Protein 2VC8 (pdb70)

Radius of gyration: 11.39 Å; Cα contacts (8 Å, |Δi|>4): 191; chains: 1; bounding box: 28×19×25 Å

Structure (mmCIF, N/CA/C/O backbone):
data_2VC8
#
_entry.id   2VC8
#
_cell.length_a   37.300
_cell.length_b   37.300
_cell.length_c   79.209
_cell.angle_alpha   90.00
_cell.angle_beta   90.00
_cell.angle_gamma   120.00
#
_symmetry.space_group_name_H-M   'P 32 2 1'
#
loop_
_entity.id
_entity.type
_entity.pdbx_description
1 polymer 'ENHANCER OF MRNA-DECAPPING PROTEIN 3'
2 water water
#
loop_
_atom_site.group_PDB
_atom_site.id
_atom_site.type_symbol
_atom_site.label_atom_id
_atom_site.label_alt_id
_atom_site.label_comp_id
_atom_site.label_asym_id
_atom_site.label_entity_id
_atom_site.label_seq_id
_atom_site.pdbx_PDB_ins_code
_atom_site.Cartn_x
_atom_site.Cartn_y
_atom_site.Cartn_z
_atom_site.occupancy
_atom_site.B_iso_or_equiv
_atom_site.auth_seq_id
_atom_site.auth_comp_id
_atom_site.auth_asym_id
_atom_site.auth_atom_id
_atom_site.pdbx_PDB_model_num
ATOM 1 N N . THR A 1 5 ? 38.917 10.704 -0.096 1.00 52.46 3 THR A N 1
ATOM 2 C CA . THR A 1 5 ? 38.333 10.131 1.143 1.00 46.88 3 THR A CA 1
ATOM 3 C C . THR A 1 5 ? 38.274 11.170 2.262 1.00 48.77 3 THR A C 1
ATOM 4 O O . THR A 1 5 ? 37.943 10.842 3.412 1.00 43.16 3 THR A O 1
ATOM 8 N N . ASP A 1 6 ? 38.586 12.416 1.903 1.00 44.78 4 ASP A N 1
ATOM 9 C CA . ASP A 1 6 ? 38.587 13.526 2.837 1.00 46.42 4 ASP A CA 1
ATOM 10 C C . ASP A 1 6 ? 37.217 13.780 3.485 1.00 37.69 4 ASP A C 1
ATOM 11 O O . ASP A 1 6 ? 37.188 14.272 4.606 1.00 36.91 4 ASP A O 1
ATOM 16 N N . TRP A 1 7 ? 36.111 13.418 2.824 1.00 28.79 5 TRP A N 1
ATOM 17 C CA . TRP A 1 7 ? 34.741 13.645 3.414 1.00 26.22 5 TRP A CA 1
ATOM 18 C C . TRP A 1 7 ? 34.482 12.821 4.716 1.00 21.23 5 TRP A C 1
ATOM 19 O O . TRP A 1 7 ? 33.557 13.138 5.529 1.00 21.83 5 TRP A O 1
ATOM 30 N N . LEU A 1 8 ? 35.268 11.771 4.953 1.00 24.55 6 LEU A N 1
ATOM 31 C CA . LEU A 1 8 ? 35.020 10.842 6.064 1.00 21.27 6 LEU A CA 1
ATOM 32 C C . LEU A 1 8 ? 34.890 11.552 7.389 1.00 19.10 6 LEU A C 1
ATOM 33 O O . LEU A 1 8 ? 35.751 12.351 7.733 1.00 23.76 6 LEU A O 1
ATOM 38 N N . GLY A 1 9 ? 33.795 11.307 8.105 1.00 18.53 7 GLY A N 1
ATOM 39 C CA . GLY A 1 9 ? 33.590 11.905 9.427 1.00 17.17 7 GLY A CA 1
ATOM 40 C C . GLY A 1 9 ? 32.885 13.271 9.422 1.00 17.84 7 GLY A C 1
ATOM 41 O O . GLY A 1 9 ? 32.525 13.811 10.474 1.00 18.22 7 GLY A O 1
ATOM 42 N N . SER A 1 10 ? 32.779 13.879 8.259 1.00 16.36 8 SER A N 1
ATOM 43 C CA A SER A 1 10 ? 31.986 15.097 8.161 0.50 15.68 8 SER A CA 1
ATOM 44 C CA B SER A 1 10 ? 31.964 15.083 8.051 0.50 14.44 8 SER A CA 1
ATOM 45 C C . SER A 1 10 ? 30.515 14.804 8.375 1.00 12.98 8 SER A C 1
ATOM 46 O O . SER A 1 10 ? 30.074 13.634 8.352 1.00 16.06 8 SER A O 1
ATOM 51 N N . ILE A 1 11 ? 29.755 15.847 8.625 1.00 13.31 9 ILE A N 1
ATOM 52 C CA A ILE A 1 11 ? 28.311 15.732 8.508 0.50 14.07 9 ILE A CA 1
ATOM 53 C CA B ILE A 1 11 ? 28.319 15.808 8.545 0.50 14.91 9 ILE A CA 1
ATOM 54 C C . ILE A 1 11 ? 27.905 16.540 7.278 1.00 13.69 9 ILE A C 1
ATOM 55 O O . ILE A 1 11 ? 28.336 17.655 7.106 1.00 13.40 9 ILE A O 1
ATOM 64 N N . VAL A 1 12 ? 27.117 15.912 6.427 1.00 12.89 10 VAL A N 1
ATOM 65 C CA . VAL A 1 12 ? 26.810 16.476 5.101 1.00 12.44 10 VAL A CA 1
ATOM 66 C C . VAL A 1 12 ? 25.324 16.415 4.797 1.00 12.18 10 VAL A C 1
ATOM 67 O O . VAL A 1 12 ? 24.590 15.639 5.383 1.00 13.81 10 VAL A O 1
ATOM 71 N N . SER A 1 13 ? 24.919 17.222 3.839 1.00 13.13 11 SER A N 1
ATOM 72 C CA . SER A 1 13 ? 23.630 17.139 3.211 1.00 13.40 11 SER A CA 1
ATOM 73 C C . SER A 1 13 ? 23.925 16.793 1.745 1.00 11.22 11 SER A C 1
ATOM 74 O O . SER A 1 13 ? 24.686 17.498 1.121 1.00 18.57 11 SER A O 1
ATOM 77 N N A ILE A 1 14 ? 23.417 15.668 1.206 0.50 15.99 12 ILE A N 1
ATOM 78 N N B ILE A 1 14 ? 23.198 15.780 1.289 0.50 16.93 12 ILE A N 1
ATOM 79 C CA A ILE A 1 14 ? 23.657 15.156 -0.174 0.50 12.01 12 ILE A CA 1
ATOM 80 C CA B ILE A 1 14 ? 23.371 15.209 -0.051 0.50 18.49 12 ILE A CA 1
ATOM 81 C C A ILE A 1 14 ? 22.294 15.260 -0.935 0.50 13.29 12 ILE A C 1
ATOM 82 C C B ILE A 1 14 ? 22.098 15.462 -0.830 0.50 12.14 12 ILE A C 1
ATOM 83 O O A ILE A 1 14 ? 21.353 14.576 -0.534 0.50 11.89 12 ILE A O 1
ATOM 84 O O B ILE A 1 14 ? 21.036 15.105 -0.366 0.50 13.41 12 ILE A O 1
ATOM 93 N N . ASN A 1 15 ? 22.187 16.108 -1.989 1.00 15.34 13 ASN A N 1
ATOM 94 C CA . ASN A 1 15 ? 21.023 16.216 -2.841 1.00 16.45 13 ASN A CA 1
ATOM 95 C C . ASN A 1 15 ? 21.220 15.259 -3.988 1.00 14.74 13 ASN A C 1
ATOM 96 O O . ASN A 1 15 ? 22.198 15.360 -4.685 1.00 16.07 13 ASN A O 1
ATOM 101 N N . CYS A 1 16 ? 20.296 14.338 -4.169 1.00 16.45 14 CYS A N 1
ATOM 102 C CA A CYS A 1 16 ? 20.423 13.359 -5.232 0.50 20.35 14 CYS A CA 1
ATOM 103 C CA B CYS A 1 16 ? 20.393 13.331 -5.205 0.50 20.67 14 CYS A CA 1
ATOM 104 C C . CYS A 1 16 ? 19.499 13.663 -6.397 1.00 22.30 14 CYS A C 1
ATOM 105 O O . CYS A 1 16 ? 19.331 12.828 -7.321 1.00 27.69 14 CYS A O 1
ATOM 110 N N . GLY A 1 17 ? 18.965 14.865 -6.421 1.00 22.60 15 GLY A N 1
ATOM 111 C CA . GLY A 1 17 ? 18.145 15.296 -7.576 1.00 24.77 15 GLY A CA 1
ATOM 112 C C . GLY A 1 17 ? 16.671 15.115 -7.302 1.00 24.32 15 GLY A C 1
ATOM 113 O O . GLY A 1 17 ? 16.275 14.619 -6.247 1.00 24.73 15 GLY A O 1
ATOM 114 N N . ASP A 1 18 ? 15.859 15.438 -8.307 1.00 24.89 16 ASP A N 1
ATOM 115 C CA . ASP A 1 18 ? 14.425 15.535 -8.115 1.00 29.07 16 ASP A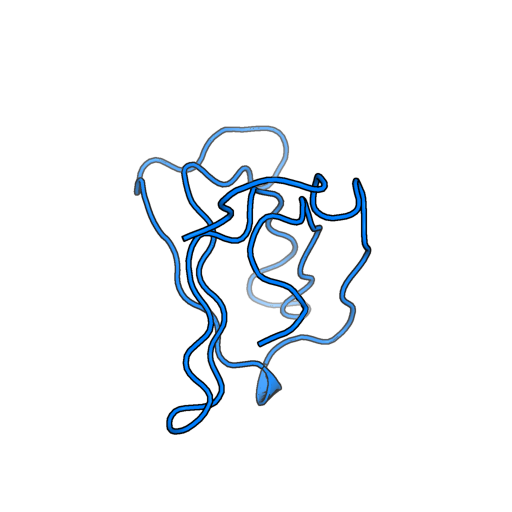 CA 1
ATOM 116 C C . ASP A 1 18 ? 13.804 14.276 -7.613 1.00 24.98 16 ASP A C 1
ATOM 117 O O . ASP A 1 18 ? 12.837 14.347 -6.892 1.00 30.39 16 ASP A O 1
ATOM 122 N N . SER A 1 19 ? 14.294 13.128 -8.084 1.00 24.15 17 SER A N 1
ATOM 123 C CA A SER A 1 19 ? 13.610 11.862 -7.788 0.50 25.11 17 SER A CA 1
ATOM 124 C CA B SER A 1 19 ? 13.666 11.823 -7.822 0.50 24.54 17 SER A CA 1
ATOM 125 C C . SER A 1 19 ? 13.814 11.296 -6.380 1.00 31.06 17 SER A C 1
ATOM 126 O O . SER A 1 19 ? 12.908 10.683 -5.824 1.00 42.96 17 SER A O 1
ATOM 131 N N . LEU A 1 20 ? 14.968 11.524 -5.764 1.00 22.72 18 LEU A N 1
ATOM 132 C CA . LEU A 1 20 ? 15.233 11.035 -4.392 1.00 22.31 18 LEU A CA 1
ATOM 133 C C . LEU A 1 20 ? 15.361 12.108 -3.328 1.00 22.72 18 LEU A C 1
ATOM 134 O O . LEU A 1 20 ? 15.208 11.816 -2.111 1.00 22.47 18 LEU A O 1
ATOM 139 N N . GLY A 1 21 ? 15.695 13.318 -3.725 1.00 20.58 19 GLY A N 1
ATOM 140 C CA . GLY A 1 21 ? 15.778 14.410 -2.756 1.00 19.08 19 GLY A CA 1
ATOM 141 C C . GLY A 1 21 ? 17.051 14.366 -1.900 1.00 17.85 19 GLY A C 1
ATOM 142 O O . GLY A 1 21 ? 18.118 13.949 -2.357 1.00 18.16 19 GLY A O 1
ATOM 143 N N . VAL A 1 22 ? 16.922 14.882 -0.668 1.00 17.17 20 VAL A N 1
ATOM 144 C CA . VAL A 1 22 ? 18.054 15.311 0.106 1.00 15.83 20 VAL A CA 1
ATOM 145 C C . VAL A 1 22 ? 18.175 14.409 1.327 1.00 14.66 20 VAL A C 1
ATOM 146 O O . VAL A 1 22 ? 17.155 14.076 1.999 1.00 16.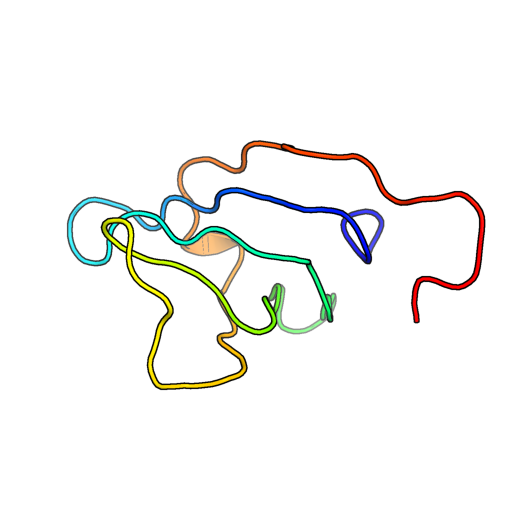67 20 VAL A O 1
ATOM 150 N N . TYR A 1 23 ? 19.394 13.975 1.624 1.00 13.57 21 TYR A N 1
ATOM 151 C CA . TYR A 1 23 ? 19.724 13.140 2.788 1.00 12.84 21 TYR A CA 1
ATOM 152 C C . TYR A 1 23 ? 20.782 13.841 3.594 1.00 14.65 21 TYR A C 1
ATOM 153 O O . TYR A 1 23 ? 21.741 14.372 2.998 1.00 15.78 21 TYR A O 1
ATOM 162 N N . GLN A 1 24 ? 20.645 13.829 4.914 1.00 14.01 22 GLN A N 1
ATOM 163 C CA . GLN A 1 24 ? 21.638 14.455 5.749 1.00 13.98 22 GLN A CA 1
ATOM 164 C C . GLN A 1 24 ? 22.159 13.453 6.792 1.00 13.51 22 GLN A C 1
ATOM 165 O O . GLN A 1 24 ? 21.400 12.654 7.310 1.00 15.98 22 GLN A O 1
ATOM 171 N N . GLY A 1 25 ? 23.454 13.462 7.050 1.00 12.56 23 GLY A N 1
ATOM 172 C CA . GLY A 1 25 ? 24.025 12.544 8.019 1.00 15.43 23 GLY A CA 1
ATOM 173 C C . GLY A 1 25 ? 25.499 12.593 8.118 1.00 14.22 23 GLY A C 1
ATOM 174 O O . GLY A 1 25 ? 26.175 13.247 7.332 1.00 13.07 23 GLY A O 1
ATOM 175 N N . ARG A 1 26 ? 26.027 11.906 9.094 1.00 15.96 24 ARG A N 1
ATOM 176 C CA . ARG A 1 26 ? 27.437 11.679 9.171 1.00 12.67 24 ARG A CA 1
ATOM 177 C C . ARG A 1 26 ? 27.989 10.743 8.102 1.00 14.02 24 ARG A C 1
ATOM 178 O O . ARG A 1 26 ? 27.437 9.666 7.891 1.00 16.28 24 ARG A O 1
ATOM 186 N N . VAL A 1 27 ? 29.099 11.129 7.488 1.00 14.89 25 VAL A N 1
ATOM 187 C CA . VAL A 1 27 ? 29.801 10.309 6.498 1.00 15.20 25 VAL A CA 1
ATOM 188 C C . VAL A 1 27 ? 30.588 9.224 7.228 1.00 15.60 25 VAL A C 1
ATOM 189 O O . VAL A 1 27 ? 31.596 9.524 7.918 1.00 18.84 25 VAL A O 1
ATOM 193 N N . SER A 1 28 ? 30.084 8.001 7.132 1.00 15.59 26 SER A N 1
ATOM 194 C CA . SER A 1 28 ? 30.690 6.852 7.782 1.00 17.62 26 SER A CA 1
ATOM 195 C C . SER A 1 28 ? 31.658 6.113 6.931 1.00 18.61 26 SER A C 1
ATOM 196 O O . SER A 1 28 ? 32.425 5.306 7.443 1.00 20.42 26 SER A O 1
ATOM 199 N N . ALA A 1 29 ? 31.544 6.289 5.633 1.00 17.83 27 ALA A N 1
ATOM 200 C CA . ALA A 1 29 ? 32.435 5.600 4.692 1.00 17.19 27 ALA A CA 1
ATOM 201 C C . ALA A 1 29 ? 32.560 6.322 3.385 1.00 18.90 27 ALA A C 1
ATOM 202 O O . ALA A 1 29 ? 31.613 6.993 2.956 1.00 19.22 27 ALA A O 1
ATOM 204 N N . VAL A 1 30 ? 33.721 6.180 2.725 1.00 20.31 28 VAL A N 1
ATOM 205 C CA . VAL A 1 30 ? 33.924 6.695 1.370 1.00 19.06 28 VAL A CA 1
ATOM 206 C C . VAL A 1 30 ? 34.673 5.604 0.608 1.00 24.81 28 VAL A C 1
ATOM 207 O O . VAL A 1 30 ? 35.730 5.167 1.042 1.00 28.70 28 VAL A O 1
ATOM 211 N N . ASP A 1 31 ? 34.161 5.190 -0.532 1.00 21.82 29 ASP A N 1
ATOM 212 C CA . ASP A 1 31 ? 34.806 4.152 -1.344 1.00 23.83 29 ASP A CA 1
ATOM 213 C C . ASP A 1 31 ? 35.348 4.799 -2.592 1.00 20.95 29 ASP A C 1
ATOM 214 O O . ASP A 1 31 ? 34.568 5.185 -3.477 1.00 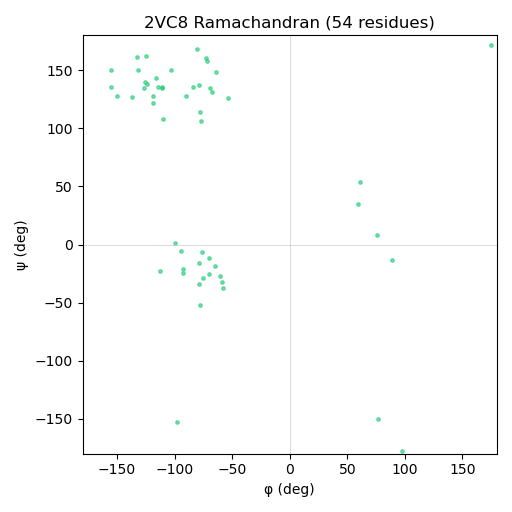23.47 29 ASP A O 1
ATOM 219 N N . GLN A 1 32 ? 36.670 4.936 -2.693 1.00 26.40 30 GLN A N 1
ATOM 220 C CA . GLN A 1 32 ? 37.272 5.610 -3.859 1.00 30.94 30 GLN A CA 1
ATOM 221 C C . GLN A 1 32 ? 37.165 4.815 -5.157 1.00 32.51 30 GLN A C 1
ATOM 222 O O . GLN A 1 32 ? 37.147 5.385 -6.241 1.00 43.46 30 GLN A O 1
ATOM 228 N N . VAL A 1 33 ? 37.059 3.503 -5.050 1.00 28.03 31 VAL A N 1
ATOM 229 C CA . VAL A 1 33 ? 37.005 2.678 -6.255 1.00 28.74 31 VAL A CA 1
ATOM 230 C C . VAL A 1 33 ? 35.624 2.739 -6.880 1.00 31.06 31 VAL A C 1
ATOM 231 O O . VAL A 1 33 ? 35.501 3.030 -8.056 1.00 30.82 31 VAL A O 1
ATOM 235 N N . SER A 1 34 ? 34.587 2.485 -6.091 1.00 33.12 32 SER A N 1
ATOM 236 C CA A SER A 1 34 ? 33.211 2.557 -6.588 0.50 26.85 32 SER A CA 1
ATOM 237 C CA B SER A 1 34 ? 33.202 2.558 -6.569 0.50 26.64 32 SER A CA 1
ATOM 238 C C . SER A 1 34 ? 32.692 4.006 -6.608 1.00 21.16 32 SER A C 1
ATOM 239 O O . SER A 1 34 ? 31.610 4.277 -7.117 1.00 26.88 32 SER A O 1
ATOM 244 N N . GLN A 1 35 ? 33.451 4.934 -6.046 1.00 20.62 33 GLN A N 1
ATOM 245 C CA . GLN A 1 35 ? 33.084 6.331 -6.045 1.00 20.77 33 GLN A CA 1
ATOM 246 C C . GLN A 1 35 ? 31.763 6.547 -5.301 1.00 17.23 33 GLN A C 1
ATOM 247 O O . GLN A 1 35 ? 30.807 7.158 -5.815 1.00 19.43 33 GLN A O 1
ATOM 253 N N . THR A 1 36 ? 31.720 6.063 -4.067 1.00 17.50 34 THR A N 1
ATOM 254 C CA . THR A 1 36 ? 30.524 6.193 -3.229 1.00 17.00 34 THR A CA 1
ATOM 255 C C . THR A 1 36 ? 30.840 6.857 -1.898 1.00 15.28 34 THR A C 1
ATOM 256 O O . THR A 1 36 ? 31.961 6.878 -1.402 1.00 18.32 34 THR A O 1
ATOM 260 N N . ILE A 1 37 ? 29.774 7.313 -1.305 1.00 15.61 35 ILE A N 1
ATOM 261 C CA A ILE A 1 37 ? 29.812 7.911 0.003 0.50 17.02 35 ILE A CA 1
ATOM 262 C CA B ILE A 1 37 ? 29.756 8.013 0.006 0.50 15.36 35 ILE A CA 1
ATOM 263 C C . ILE A 1 37 ? 28.629 7.383 0.839 1.00 14.27 35 ILE A C 1
ATOM 264 O O . ILE A 1 37 ? 27.495 7.267 0.329 1.00 15.49 35 ILE A O 1
ATOM 273 N N . SER A 1 38 ? 28.928 6.974 2.067 1.00 14.96 36 SER A N 1
ATOM 274 C CA . SER A 1 38 ? 27.913 6.347 2.964 1.00 14.61 36 SER A CA 1
ATOM 275 C C . SER A 1 38 ? 27.591 7.239 4.110 1.00 13.23 36 SER A C 1
ATOM 276 O O . SER A 1 38 ? 28.518 7.816 4.738 1.00 15.60 36 SER A O 1
ATOM 279 N N . LEU A 1 39 ? 26.300 7.368 4.410 1.00 13.73 37 LEU A N 1
ATOM 280 C CA . LEU A 1 39 ? 25.805 8.116 5.568 1.00 13.89 37 LEU A CA 1
ATOM 281 C C . LEU A 1 39 ? 25.210 7.169 6.594 1.00 14.60 37 LEU A C 1
ATOM 282 O O . LEU A 1 39 ? 24.502 6.248 6.271 1.00 15.77 37 LEU A O 1
ATOM 287 N N . THR A 1 40 ? 25.561 7.397 7.855 1.00 15.40 38 THR A N 1
ATOM 288 C CA A THR A 1 40 ? 24.948 6.613 8.918 0.50 16.69 38 THR A CA 1
ATOM 289 C CA B THR A 1 40 ? 24.974 6.675 8.984 0.50 15.87 38 THR A CA 1
ATOM 290 C C . THR A 1 40 ? 23.749 7.370 9.519 1.00 17.57 38 THR A C 1
ATOM 291 O O . THR A 1 40 ? 23.741 8.587 9.658 1.00 19.03 38 THR A O 1
ATOM 298 N N . ARG A 1 41 ? 22.724 6.614 9.811 1.00 17.81 39 ARG A N 1
ATOM 299 C CA A ARG A 1 41 ? 21.522 7.159 10.427 0.50 17.07 39 ARG A CA 1
ATOM 300 C CA B ARG A 1 41 ? 21.423 7.084 10.333 0.50 16.28 39 ARG A CA 1
ATOM 301 C C . ARG A 1 41 ? 21.033 8.434 9.729 1.00 18.99 39 ARG A C 1
ATOM 302 O O . ARG A 1 41 ? 20.776 9.442 10.405 1.00 19.96 39 ARG A O 1
ATOM 317 N N . PRO A 1 42 ? 20.941 8.433 8.406 1.00 17.63 40 PRO A N 1
ATOM 318 C CA . PRO A 1 42 ? 20.592 9.659 7.764 1.00 16.24 40 PRO A CA 1
ATOM 319 C C . PRO A 1 42 ? 19.147 10.055 7.967 1.00 16.48 40 PRO A C 1
ATOM 320 O O . PRO A 1 42 ? 18.299 9.229 8.301 1.00 20.02 40 PRO A O 1
ATOM 324 N N . PHE A 1 43 ? 18.902 11.340 7.808 1.00 14.92 41 PHE A N 1
ATOM 325 C CA . PHE A 1 43 ? 17.602 11.980 7.765 1.00 16.71 41 PHE A CA 1
ATOM 326 C C . PHE A 1 43 ? 17.267 12.310 6.301 1.00 16.81 41 PHE A C 1
ATOM 327 O O . PHE A 1 43 ? 18.128 12.617 5.497 1.00 19.14 41 PHE A O 1
ATOM 335 N N . HIS A 1 44 ? 15.987 12.294 6.043 1.00 16.87 42 HIS A N 1
ATOM 336 C CA . HIS A 1 44 ? 15.374 12.617 4.806 1.00 19.6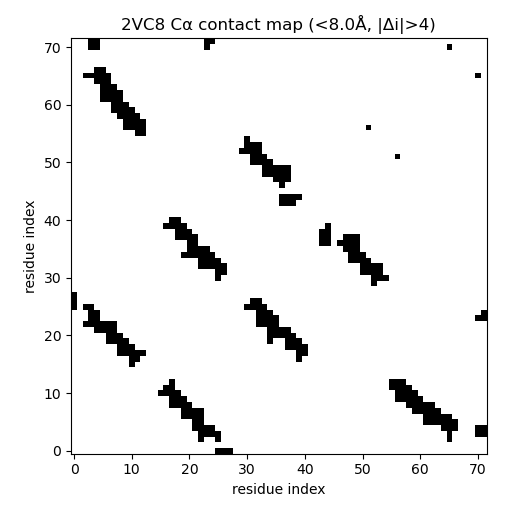5 42 HIS A CA 1
ATOM 337 C C . HIS A 1 44 ? 13.967 13.183 5.122 1.00 23.43 42 HIS A C 1
ATOM 338 O O . HIS A 1 44 ? 13.228 12.584 5.910 1.00 25.85 42 HIS A O 1
ATOM 345 N N . ASN A 1 45 ? 13.646 14.362 4.595 1.00 25.28 43 ASN A N 1
ATOM 346 C CA . ASN A 1 45 ? 12.341 15.056 4.775 1.00 24.36 43 ASN A CA 1
ATOM 347 C C . ASN A 1 45 ? 12.096 15.320 6.284 1.00 28.61 43 ASN A C 1
ATOM 348 O O . ASN A 1 45 ? 10.960 15.214 6.735 1.00 35.19 43 ASN A O 1
ATOM 353 N N . GLY A 1 46 ? 13.163 15.611 7.055 1.00 26.67 44 GLY A N 1
ATOM 354 C CA . GLY A 1 46 ? 13.027 15.926 8.488 1.00 28.91 44 GLY A CA 1
ATOM 355 C C . GLY A 1 46 ? 12.774 14.738 9.353 1.00 28.54 44 GLY A C 1
ATOM 356 O O . GLY A 1 46 ? 12.513 14.895 10.565 1.00 33.98 44 GLY A O 1
ATOM 357 N N . VAL A 1 47 ? 12.862 13.515 8.800 1.00 25.61 45 VAL A N 1
ATOM 358 C CA . VAL A 1 47 ? 12.747 12.353 9.647 1.00 26.27 45 VAL A CA 1
ATOM 359 C C . VAL A 1 47 ? 13.861 11.372 9.364 1.00 22.48 45 VAL A C 1
ATOM 360 O O . VAL A 1 47 ? 14.445 11.333 8.273 1.00 22.88 45 VAL A O 1
ATOM 364 N N . LYS A 1 48 ? 14.243 10.631 10.392 1.00 20.15 46 LYS A N 1
ATOM 365 C CA . LYS A 1 48 ? 15.310 9.668 10.361 1.00 20.24 46 LYS A CA 1
ATOM 366 C C . LYS A 1 48 ? 14.848 8.571 9.462 1.00 18.92 46 LYS A C 1
ATOM 367 O O . LYS A 1 48 ? 13.707 8.085 9.536 1.00 21.37 46 LYS A O 1
ATOM 373 N N . CYS A 1 49 ? 15.720 8.204 8.536 1.00 18.06 47 CYS A N 1
ATOM 374 C CA A CYS A 1 49 ? 15.445 7.072 7.668 0.80 18.79 47 CYS A CA 1
ATOM 375 C CA B CYS A 1 49 ? 15.508 7.076 7.650 0.20 19.88 47 CYS A CA 1
ATOM 376 C C . CYS A 1 49 ? 15.292 5.822 8.492 1.00 20.10 47 CYS A C 1
ATOM 377 O O . CYS A 1 49 ? 15.903 5.664 9.537 1.00 22.55 47 CYS A O 1
ATOM 382 N N . LEU A 1 50 ? 14.511 4.875 7.976 1.00 19.48 48 LEU A N 1
ATOM 383 C CA . LEU A 1 50 ? 14.386 3.574 8.648 1.00 21.55 48 LEU A CA 1
ATOM 384 C C . LEU A 1 50 ? 15.624 2.709 8.435 1.00 24.08 48 LEU A C 1
ATOM 385 O O . LEU A 1 50 ? 16.005 1.932 9.283 1.00 28.97 48 LEU A O 1
ATOM 390 N N . VAL A 1 51 ? 16.326 2.870 7.324 1.00 20.75 49 VAL A N 1
ATOM 391 C CA . VAL A 1 51 ? 17.591 2.124 7.129 1.00 20.76 49 VAL A CA 1
ATOM 392 C C . VAL A 1 51 ? 18.770 2.833 7.781 1.00 17.41 49 VAL A C 1
ATOM 393 O O . VAL A 1 51 ? 18.872 4.043 7.632 1.00 22.23 49 VAL A O 1
ATOM 397 N N . PRO A 1 52 ? 19.657 2.110 8.494 1.00 18.73 50 PRO A N 1
ATOM 398 C CA . PRO A 1 52 ? 20.703 2.760 9.296 1.00 20.2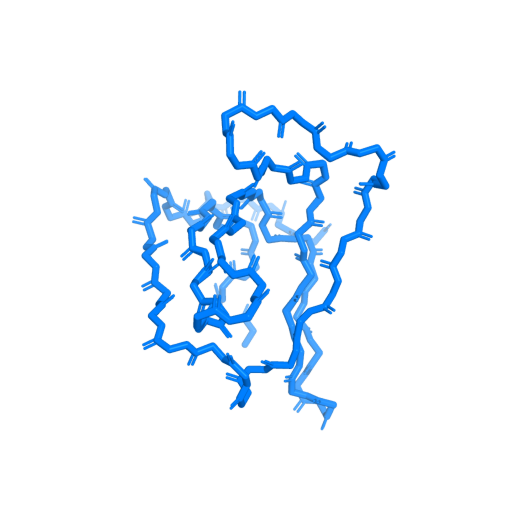5 50 PRO A CA 1
ATOM 399 C C . PRO A 1 52 ? 21.904 3.258 8.504 1.00 16.85 50 PRO A C 1
ATOM 400 O O . PRO A 1 52 ? 22.712 3.988 9.044 1.00 19.29 50 PRO A O 1
ATOM 404 N N . GLU A 1 53 ? 22.090 2.811 7.253 1.00 16.58 51 GLU A N 1
ATOM 405 C CA A GLU A 1 53 ? 23.218 3.235 6.420 0.50 18.16 51 GLU A CA 1
ATOM 406 C CA B GLU A 1 53 ? 23.243 3.200 6.476 0.50 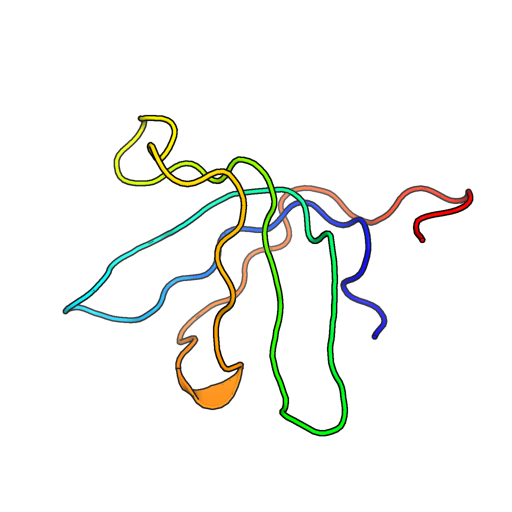21.44 51 GLU A CA 1
ATOM 407 C C . GLU A 1 53 ? 22.770 3.296 5.029 1.00 16.05 51 GLU A C 1
ATOM 408 O O . GLU A 1 53 ? 22.186 2.345 4.532 1.00 17.15 51 GLU A O 1
ATOM 419 N N . VAL A 1 54 ? 23.015 4.427 4.383 1.00 13.67 52 VAL A N 1
ATOM 420 C CA . VAL A 1 54 ? 22.656 4.569 2.954 1.00 15.62 52 VAL A CA 1
ATOM 421 C C . VAL A 1 54 ? 23.877 5.015 2.186 1.00 13.56 52 VAL A C 1
ATOM 422 O O . VAL A 1 54 ? 24.580 5.919 2.659 1.00 15.06 52 VAL A O 1
ATOM 426 N N . THR A 1 55 ? 24.107 4.373 1.040 1.00 15.13 53 THR A N 1
ATOM 427 C CA . THR A 1 55 ? 25.304 4.594 0.273 1.00 14.23 53 THR A CA 1
ATOM 428 C C . THR A 1 55 ? 24.921 5.142 -1.118 1.00 13.05 53 THR A C 1
ATOM 429 O O . THR A 1 55 ? 24.063 4.564 -1.809 1.00 14.46 53 THR A O 1
ATOM 433 N N . PHE A 1 56 ? 25.556 6.264 -1.462 1.00 12.48 54 PHE A N 1
ATOM 434 C CA . PHE A 1 56 ? 25.238 7.024 -2.666 1.00 14.19 54 PHE A CA 1
ATOM 435 C C . PHE A 1 56 ? 26.418 7.014 -3.598 1.00 14.96 54 PHE A C 1
ATOM 436 O O . PHE A 1 56 ? 27.540 7.146 -3.147 1.00 16.15 54 PHE A O 1
ATOM 444 N N . ARG A 1 57 ? 26.170 6.957 -4.911 1.00 14.71 55 ARG A N 1
ATOM 445 C CA . ARG A 1 57 ? 27.248 7.201 -5.864 1.00 16.29 55 ARG A CA 1
ATOM 446 C C . ARG A 1 57 ? 27.487 8.680 -5.984 1.00 16.22 55 ARG A C 1
ATOM 447 O O . ARG A 1 57 ? 26.539 9.467 -6.175 1.00 14.97 55 ARG A O 1
ATOM 455 N N . ALA A 1 58 ? 28.756 9.066 -6.004 1.00 16.67 56 ALA A N 1
ATOM 456 C CA . ALA A 1 58 ? 29.102 10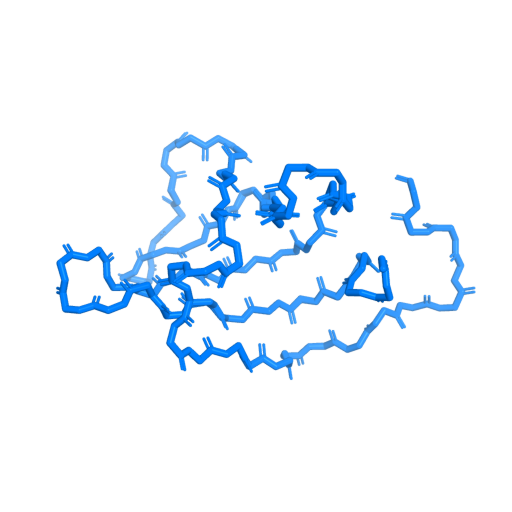.486 -6.107 1.00 19.66 56 ALA A CA 1
ATOM 457 C C . ALA A 1 58 ? 28.530 11.121 -7.371 1.00 18.25 56 ALA A C 1
ATOM 458 O O . ALA A 1 58 ? 28.099 12.254 -7.347 1.00 20.92 56 ALA A O 1
ATOM 460 N N . GLY A 1 59 ? 28.436 10.318 -8.413 1.00 19.99 57 GLY A N 1
ATOM 461 C CA . GLY A 1 59 ? 27.904 10.746 -9.687 1.00 20.79 57 GLY A CA 1
ATOM 462 C C . GLY A 1 59 ? 26.442 11.021 -9.725 1.00 20.03 57 GLY A C 1
ATOM 463 O O . GLY A 1 59 ? 25.924 11.609 -10.710 1.00 21.77 57 GLY A O 1
ATOM 464 N N . ASP A 1 60 ? 25.732 10.615 -8.670 1.00 17.60 58 ASP A N 1
ATOM 465 C CA . ASP A 1 60 ? 24.324 10.924 -8.521 1.00 15.95 58 ASP A CA 1
ATOM 466 C C . ASP A 1 60 ? 24.021 12.163 -7.696 1.00 16.44 58 ASP A C 1
ATOM 467 O O . ASP A 1 60 ? 22.858 12.505 -7.528 1.00 19.48 58 ASP A O 1
ATOM 472 N N . ILE A 1 61 ? 25.048 12.768 -7.103 1.00 14.85 59 ILE A N 1
ATOM 473 C CA . ILE A 1 61 ? 24.857 13.886 -6.195 1.00 13.30 59 ILE A CA 1
ATOM 474 C C . ILE A 1 61 ? 24.897 15.174 -6.985 1.00 14.54 59 ILE A C 1
ATOM 475 O O . ILE A 1 61 ? 25.860 15.429 -7.678 1.00 18.33 59 ILE A O 1
ATOM 480 N N . THR A 1 62 ? 23.885 16.004 -6.809 1.00 14.86 60 THR A N 1
ATOM 481 C CA . THR A 1 62 ? 23.860 17.298 -7.456 1.00 15.30 60 THR A CA 1
ATOM 482 C C . THR A 1 62 ? 24.429 18.415 -6.635 1.00 15.56 60 THR A C 1
ATOM 483 O O . THR A 1 62 ? 24.976 19.382 -7.137 1.00 17.85 60 THR A O 1
ATOM 487 N N . GLU A 1 63 ? 24.433 18.262 -5.299 1.00 14.29 61 GLU A N 1
ATOM 488 C CA . GLU A 1 63 ? 25.011 19.227 -4.362 1.00 14.65 61 GLU A CA 1
ATOM 489 C C . GLU A 1 63 ? 25.392 18.524 -3.096 1.00 13.95 61 GLU A C 1
ATOM 490 O O . GLU A 1 63 ? 24.591 17.754 -2.527 1.00 14.24 61 GLU A O 1
ATOM 496 N N . LEU A 1 64 ? 26.576 18.829 -2.591 1.00 14.88 62 LEU A N 1
ATOM 497 C CA . LEU A 1 64 ? 27.013 18.299 -1.288 1.00 12.99 62 LEU A CA 1
ATOM 498 C C . LEU A 1 64 ? 27.232 19.535 -0.419 1.00 13.77 62 LEU A C 1
ATOM 499 O O . LEU A 1 64 ? 28.020 20.401 -0.751 1.00 15.70 62 LEU A O 1
ATOM 504 N N . LYS A 1 65 ? 26.523 19.609 0.711 1.00 13.02 63 LYS A N 1
ATOM 505 C CA A LYS A 1 65 ? 26.747 20.700 1.660 0.50 15.22 63 LYS A CA 1
ATOM 506 C CA B LYS A 1 65 ? 26.689 20.686 1.667 0.50 14.57 63 LYS A CA 1
ATOM 507 C C . LYS A 1 65 ? 27.434 20.127 2.861 1.00 13.06 63 LYS A C 1
ATOM 508 O O . LYS A 1 65 ? 27.006 19.103 3.432 1.00 13.50 63 LYS A O 1
ATOM 519 N N . ILE A 1 66 ? 28.491 20.808 3.275 1.00 11.97 64 ILE A N 1
ATOM 520 C CA A ILE A 1 66 ? 29.255 20.408 4.453 0.50 11.30 64 ILE A CA 1
ATOM 521 C CA B ILE A 1 66 ? 29.245 20.401 4.459 0.50 11.54 64 ILE A CA 1
ATOM 522 C C . ILE A 1 66 ? 28.653 21.105 5.684 1.00 15.19 64 ILE A C 1
ATOM 523 O O . ILE A 1 66 ? 28.842 22.315 5.862 1.00 16.71 64 ILE A O 1
ATOM 532 N N . LEU A 1 67 ? 27.888 20.358 6.466 1.00 13.02 65 LEU A N 1
ATOM 533 C CA . LEU A 1 67 ? 27.268 20.895 7.679 1.00 14.40 65 LEU A CA 1
ATOM 534 C C . LEU A 1 67 ? 28.259 20.978 8.855 1.00 16.46 65 LEU A C 1
ATOM 535 O O . LEU A 1 67 ? 28.167 21.906 9.633 1.00 19.18 65 LEU A O 1
ATOM 540 N N . GLU A 1 68 ? 29.179 20.035 8.918 1.00 14.57 66 GLU A N 1
ATOM 541 C CA A GLU A 1 68 ? 30.244 20.035 9.939 0.50 14.78 66 GLU A CA 1
ATOM 542 C CA B GLU A 1 68 ? 30.248 20.075 9.921 0.50 17.06 66 GLU A CA 1
ATOM 543 C C . GLU A 1 68 ? 31.437 19.381 9.311 1.00 16.46 66 GLU A C 1
ATOM 544 O O . GLU A 1 68 ? 31.305 18.313 8.701 1.00 15.27 66 GLU A O 1
ATOM 555 N N . ILE A 1 69 ? 32.608 19.955 9.483 1.00 16.96 67 ILE A N 1
ATOM 556 C CA . ILE A 1 69 ? 33.845 19.353 9.036 1.00 15.40 67 ILE A CA 1
ATOM 557 C C . ILE A 1 69 ? 34.238 18.180 9.899 1.00 16.87 67 ILE A C 1
ATOM 558 O O . ILE A 1 69 ? 33.744 18.080 11.009 1.00 17.28 67 ILE A O 1
ATOM 563 N N . PRO A 1 70 ? 35.107 17.298 9.393 1.00 16.30 68 PRO A N 1
ATOM 564 C CA . PRO A 1 70 ? 35.553 16.224 10.251 1.00 16.01 68 PRO A CA 1
ATOM 565 C C . PRO A 1 70 ? 36.322 16.758 11.428 1.00 17.26 68 PRO A C 1
ATOM 566 O O . PRO A 1 70 ? 37.075 17.718 11.296 1.00 18.61 68 PRO A O 1
ATOM 570 N N . GLY A 1 71 ? 36.230 16.056 12.535 1.00 17.73 69 GLY A N 1
ATOM 571 C CA . GLY A 1 71 ? 37.008 16.383 13.725 1.00 17.00 69 GLY A CA 1
ATOM 572 C C . GLY A 1 71 ? 38.389 15.838 13.557 1.00 20.71 69 GLY A C 1
ATOM 573 O O . GLY A 1 71 ? 38.628 14.983 12.676 1.00 24.10 69 GLY A O 1
ATOM 574 N N . PRO A 1 72 ? 39.294 16.259 14.446 1.00 22.93 70 PRO A N 1
ATOM 575 C CA . PRO A 1 72 ? 40.725 16.008 14.306 1.00 25.21 70 PRO A CA 1
ATOM 576 C C . PRO A 1 72 ? 41.176 14.601 14.647 1.00 27.48 70 PRO A C 1
ATOM 577 O O . PRO A 1 72 ? 42.354 14.263 14.397 1.00 34.56 70 PRO A O 1
ATOM 581 N N . GLY A 1 73 ? 40.273 13.769 15.157 1.00 24.56 71 GLY A N 1
ATOM 582 C CA . GLY A 1 73 ? 40.642 12.423 15.659 1.00 42.33 71 GLY A CA 1
ATOM 583 C C . GLY A 1 73 ? 40.383 11.299 14.669 1.00 47.79 71 GLY A C 1
ATOM 584 O O . GLY A 1 73 ? 40.387 11.519 13.467 1.00 42.79 71 GLY A O 1
ATOM 585 N N . ASP A 1 74 ? 40.149 10.089 15.161 1.00 51.18 72 ASP A N 1
ATOM 586 C CA . ASP A 1 74 ? 39.931 8.966 14.259 1.00 53.94 72 ASP A CA 1
ATOM 587 C C . ASP A 1 74 ? 38.519 9.023 13.713 1.00 51.96 72 ASP A C 1
ATOM 588 O O . ASP A 1 74 ? 37.540 8.884 14.455 1.00 54.18 72 ASP A O 1
ATOM 593 N N . ASN A 1 75 ? 38.427 9.241 12.409 1.00 49.09 73 ASN A N 1
ATOM 594 C CA . ASN A 1 75 ? 37.143 9.301 11.738 1.00 39.97 73 ASN A CA 1
ATOM 595 C C . ASN A 1 75 ? 36.830 7.970 11.040 1.00 49.70 73 ASN A C 1
ATOM 596 O O . ASN A 1 75 ? 35.801 7.839 10.381 1.00 43.43 73 ASN A O 1
ATOM 601 N N . GLN A 1 76 ? 37.734 6.994 11.175 1.00 54.02 74 GLN A N 1
ATOM 602 C CA . GLN A 1 76 ? 37.484 5.632 10.712 1.00 59.07 74 GLN A CA 1
ATOM 603 C C . GLN A 1 76 ? 36.775 4.852 11.817 1.00 61.06 74 GLN A C 1
ATOM 604 O O . GLN A 1 76 ? 35.578 4.593 11.732 1.00 63.29 74 GLN A O 1
#

Secondary structure (DSSP, 8-state):
-TTTT-EEEEE--TTT-EEEEEEEEEETTTTEEEEEEEEETTEE-SSSEEEEEGGG-SEEEEEEPPPSS---

CATH classification: 2.30.30.100

Nearest PDB structures (foldseek):
  2vc8-assembly1_A  TM=1.014E+00  e=3.096E-14  Homo sapiens
  2rm4-assembly1_A  TM=8.406E-01  e=9.192E-06  Drosophila melanogaster
  6f9w-assembly1_A-2  TM=7.430E-01  e=7.874E-04  Homo sapiens
  7bbl-assembly1_B  TM=7.833E-01  e=9.022E-03  Homo sapiens
  5v93-assembly1_U  TM=6.182E-01  e=1.114E+00  Mycobacterium tuberculosis

Solvent-accessible surface area: 4939 Å² total; per-residue (Å²): 80,133,110,20,5,1,52,0,2,0,43,21,19,160,115,105,22,53,24,74,10,114,1,45,43,36,59,127,143,68,124,20,6,7,0,39,163,0,92,44,123,65,95,114,25,181,88,95,89,40,73,12,153,54,77,59,35,98,85,46,102,92,86,102,126,44,36,154,56,127,52,174

B-factor: mean 24.6, std 11.45, range [11.22, 71.68]

Foldseek 3Di:
DQLQQFWKWFQQDDPQGIKTAHFLDADPVQQKTKGAQIDDPNHTDPDGMDIDHPVRTPDMGGPGGHDPDDSD

Organism: Homo sapiens (NCBI:txid9606)

GO terms:
  GO:0005515 protein binding (F, IPI)
  GO:0005829 cytosol (C, TAS)
  GO:0042802 identical protein binding (F, IPI)
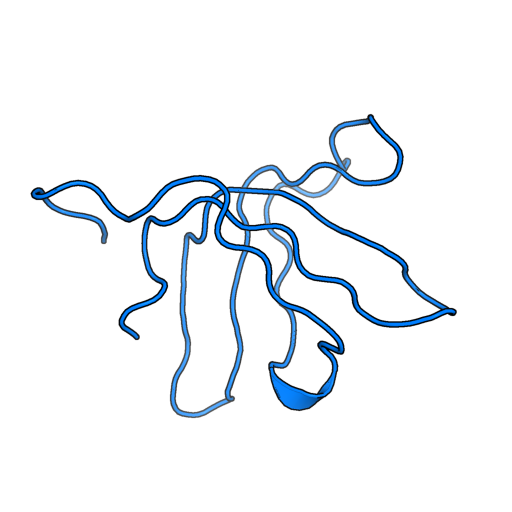  GO:0036464 cytoplasmic ribonucleoprotein granule (C, IDA)
  GO:0016020 membrane (C, HDA)

Sequence (72 aa):
TDWLGSSIIVSIINCCGDSSLGVYQGRVSAVDQVSSQTIISLTTRRPFHNGVKCCLVPEEVTFRAGDITELKKIILEEIPGPGDNQ

InterPro domains:
  IPR004443 YjeF N-terminal domain [PF03853] (303-465)
  IPR004443 YjeF N-terminal domain [PS51385] (283-487)
  IPR019050 FDF domain [PF09532] (199-300)
  IPR019050 FDF domain [SM01199] (198-301)
  IPR025609 Lsm14-like, N-terminal [PF12701] (4-66)
  IPR025609 Lsm14-like, N-terminal [SM01271] (1-80)
  IPR025762 DFDF domain [PS51512] (192-228)
  IPR034107 Lsm16, N-terminal [cd01737] (2-66)
  IPR036652 YjeF N-terminal domain superfamily [G3DSA:3.40.50.10260] (250-508)
  IPR036652 YjeF N-terminal domain superfamily [SSF64153] (281-503)
  IPR047575 Sm domain [PS52002] (1-68)